Protein AF-A0A938C433-F1 (afdb_monomer)

Radius of gyration: 13.19 Å; Cα contacts (8 Å, |Δi|>4): 42; chains: 1; bounding box: 27×27×36 Å

pLDDT: mean 79.05, std 12.85, range [41.44, 92.19]

Mean predicted aligned error: 7.12 Å

Solvent-accessible surface area (backbone atoms only — not comparable to full-atom values): 4073 Å² total; per-residue (Å²): 124,55,72,67,30,50,54,47,35,51,53,52,52,48,63,68,42,52,74,58,71,74,49,64,84,86,50,86,59,50,70,56,52,46,48,53,61,23,72,41,82,46,91,40,56,80,53,92,54,40,59,54,60,54,74,80,65,58,72,80,67,86,86,68,136

Foldseek 3Di:
DDPVLVVVQVVVLCVLQVVVVPDDPPPPCSLVVLVVQQPAFCDRRPDPDRGDDSVSNPDPDDPDD

Structure (mmCIF, N/CA/C/O backbone):
data_AF-A0A938C433-F1
#
_entry.id   AF-A0A938C433-F1
#
loop_
_atom_site.group_PDB
_atom_site.id
_atom_site.type_symbol
_atom_site.label_atom_id
_atom_site.label_alt_id
_atom_site.label_comp_id
_atom_site.label_asym_id
_atom_site.label_entity_id
_atom_site.label_seq_id
_atom_site.pdbx_PDB_ins_code
_atom_site.Cartn_x
_atom_site.Cartn_y
_atom_site.Cartn_z
_atom_site.occupancy
_atom_site.B_iso_or_equiv
_atom_site.auth_seq_id
_atom_site.auth_comp_id
_atom_site.auth_asym_id
_atom_site.auth_atom_id
_atom_site.pdbx_PDB_model_num
ATOM 1 N N . MET A 1 1 ? 15.503 7.205 -10.966 1.00 71.75 1 MET A N 1
ATOM 2 C CA . MET A 1 1 ? 14.032 7.323 -10.951 1.00 71.75 1 MET A CA 1
ATOM 3 C C . MET A 1 1 ? 13.651 8.480 -11.853 1.00 71.75 1 MET A C 1
ATOM 5 O O . MET A 1 1 ? 14.126 9.590 -11.616 1.00 71.75 1 MET A O 1
ATOM 9 N N . ASN A 1 2 ? 12.921 8.205 -12.931 1.00 88.38 2 ASN A N 1
ATOM 10 C CA . ASN A 1 2 ? 12.527 9.220 -13.914 1.00 88.38 2 ASN A CA 1
ATOM 11 C C . ASN A 1 2 ? 11.221 9.934 -13.477 1.00 88.38 2 ASN A C 1
ATOM 13 O O . ASN A 1 2 ? 10.660 9.623 -12.427 1.00 88.38 2 ASN A O 1
ATOM 17 N N . GLU A 1 3 ? 10.752 10.926 -14.241 1.00 88.25 3 GLU A N 1
ATOM 18 C CA . GLU A 1 3 ? 9.513 11.659 -13.913 1.00 88.25 3 GLU A CA 1
ATOM 19 C C . GLU A 1 3 ? 8.267 10.763 -13.941 1.00 88.25 3 GLU A C 1
ATOM 21 O O . GLU A 1 3 ? 7.392 10.897 -13.090 1.00 88.25 3 GLU A O 1
ATOM 26 N N . GLN A 1 4 ? 8.215 9.798 -14.857 1.00 88.44 4 GLN A N 1
ATOM 27 C CA . GLN A 1 4 ? 7.102 8.853 -14.961 1.00 88.44 4 GLN A CA 1
ATOM 28 C C . GLN A 1 4 ? 7.033 7.941 -13.727 1.00 88.44 4 GLN A C 1
ATOM 30 O O . GLN A 1 4 ? 5.959 7.749 -13.163 1.00 88.44 4 GLN A O 1
ATOM 35 N N . ASP A 1 5 ? 8.180 7.463 -13.239 1.00 87.81 5 ASP A N 1
ATOM 36 C CA . ASP A 1 5 ? 8.296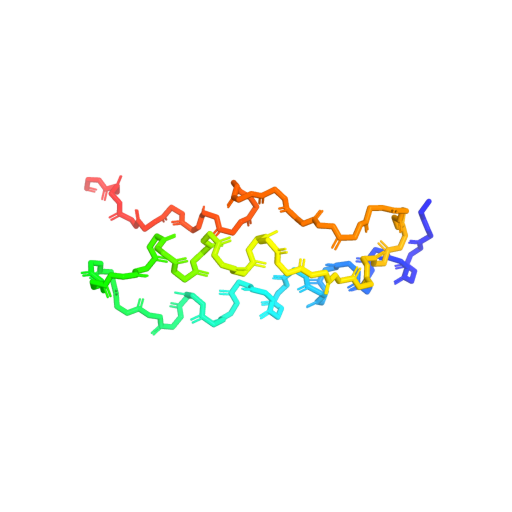 6.684 -12.007 1.00 87.81 5 ASP A CA 1
ATOM 37 C C . ASP A 1 5 ? 7.864 7.512 -10.792 1.00 87.81 5 ASP A C 1
ATOM 39 O O . ASP A 1 5 ? 7.218 6.985 -9.890 1.00 87.81 5 ASP A O 1
ATOM 43 N N . ARG A 1 6 ? 8.194 8.814 -10.755 1.00 87.75 6 ARG A N 1
ATOM 44 C CA . ARG A 1 6 ? 7.766 9.719 -9.674 1.00 87.75 6 ARG A CA 1
ATOM 45 C C . ARG A 1 6 ? 6.251 9.882 -9.642 1.00 87.75 6 ARG A C 1
ATOM 47 O O . ARG A 1 6 ? 5.659 9.767 -8.570 1.00 87.75 6 ARG A O 1
ATOM 54 N N . GLN A 1 7 ? 5.631 10.112 -10.796 1.00 91.88 7 GLN A N 1
ATOM 55 C CA . GLN A 1 7 ? 4.177 10.245 -10.909 1.00 91.88 7 GLN A CA 1
ATOM 56 C C . GLN A 1 7 ? 3.469 8.931 -10.565 1.00 91.88 7 GLN A C 1
ATOM 58 O O . GLN A 1 7 ? 2.530 8.923 -9.768 1.00 91.88 7 GLN A O 1
ATOM 63 N N . ALA A 1 8 ? 3.967 7.807 -11.084 1.00 91.50 8 ALA A N 1
ATOM 64 C CA . ALA A 1 8 ? 3.448 6.482 -10.768 1.00 91.50 8 ALA A CA 1
ATOM 65 C C . ALA A 1 8 ? 3.584 6.158 -9.272 1.00 91.50 8 ALA A C 1
ATOM 67 O O . ALA A 1 8 ? 2.643 5.652 -8.663 1.00 91.50 8 ALA A O 1
ATOM 68 N N . LEU A 1 9 ? 4.717 6.499 -8.651 1.00 88.88 9 LEU A N 1
ATOM 69 C CA . LEU A 1 9 ? 4.930 6.313 -7.217 1.00 88.88 9 LEU A CA 1
ATOM 70 C C . LEU A 1 9 ? 3.988 7.186 -6.376 1.00 88.88 9 LEU A C 1
ATOM 72 O O . LEU A 1 9 ? 3.489 6.726 -5.349 1.00 88.88 9 LEU A O 1
ATOM 76 N N . ALA A 1 10 ? 3.730 8.428 -6.793 1.00 89.88 10 ALA A N 1
ATOM 77 C CA . ALA A 1 10 ? 2.787 9.315 -6.114 1.00 89.88 10 ALA A CA 1
ATOM 78 C C . ALA A 1 10 ? 1.356 8.758 -6.161 1.00 89.88 10 ALA A C 1
ATOM 80 O O . ALA A 1 10 ? 0.700 8.676 -5.123 1.00 89.88 10 ALA A O 1
ATOM 81 N N . LEU A 1 11 ? 0.908 8.297 -7.334 1.00 92.19 11 LEU A N 1
ATOM 82 C CA . LEU A 1 11 ? -0.400 7.655 -7.505 1.00 92.19 11 LEU A CA 1
ATOM 83 C C . LEU A 1 11 ? -0.511 6.354 -6.702 1.00 92.19 11 LEU A C 1
ATOM 85 O O . LEU A 1 11 ? -1.513 6.133 -6.024 1.00 92.19 11 LEU A O 1
ATOM 89 N N . PHE A 1 12 ? 0.536 5.526 -6.720 1.00 90.75 12 PHE A N 1
ATOM 90 C CA . PHE A 1 12 ? 0.616 4.302 -5.926 1.00 90.75 12 PHE A CA 1
ATOM 91 C C . PHE A 1 12 ? 0.444 4.585 -4.426 1.00 90.75 12 PHE A C 1
ATOM 93 O O . PHE A 1 12 ? -0.392 3.968 -3.769 1.00 90.75 12 PHE A O 1
ATOM 100 N N . ARG A 1 13 ? 1.181 5.565 -3.884 1.00 86.75 13 ARG A N 1
ATOM 101 C CA . ARG A 1 13 ? 1.071 5.969 -2.471 1.00 86.75 13 ARG A CA 1
ATOM 102 C C . ARG A 1 13 ? -0.300 6.548 -2.139 1.00 86.75 13 ARG A C 1
ATOM 104 O O . ARG A 1 13 ? -0.845 6.229 -1.088 1.00 86.75 13 ARG A O 1
ATOM 111 N N . TYR A 1 14 ? -0.860 7.366 -3.029 1.00 87.88 14 TYR A N 1
ATOM 112 C CA . TYR A 1 14 ? -2.195 7.927 -2.842 1.00 87.88 14 TYR A CA 1
ATOM 113 C C . TYR A 1 14 ? -3.251 6.823 -2.741 1.00 87.88 14 TYR A C 1
ATOM 115 O O . TYR A 1 14 ? -4.024 6.814 -1.788 1.00 87.88 14 TYR A O 1
ATOM 123 N N . GLY A 1 15 ? -3.229 5.845 -3.654 1.00 86.94 15 GLY A N 1
ATOM 124 C CA . GLY A 1 15 ? -4.143 4.701 -3.615 1.00 86.94 15 GLY A CA 1
ATOM 125 C C . GLY A 1 15 ? -4.008 3.861 -2.342 1.00 86.94 15 GLY A C 1
ATOM 126 O O . GLY A 1 15 ? -5.014 3.436 -1.781 1.00 86.94 15 GLY A O 1
ATOM 127 N N . LEU A 1 16 ? -2.780 3.673 -1.847 1.00 85.88 16 LEU A N 1
ATOM 128 C CA . LEU A 1 16 ? -2.524 2.950 -0.599 1.00 85.88 16 LEU A CA 1
ATOM 129 C C . LEU A 1 16 ? -3.055 3.664 0.646 1.00 85.88 16 LEU A C 1
ATOM 131 O O . LEU A 1 16 ? -3.484 2.997 1.577 1.00 85.88 16 LEU A O 1
ATOM 135 N N . ILE A 1 17 ? -2.995 4.995 0.693 1.00 82.12 17 ILE A N 1
ATOM 136 C CA . ILE A 1 17 ? -3.362 5.770 1.888 1.00 82.12 17 ILE A CA 1
ATOM 137 C C . ILE A 1 17 ? -4.842 6.184 1.858 1.00 82.12 17 ILE A C 1
ATOM 139 O O . ILE A 1 17 ? -5.465 6.310 2.912 1.00 82.12 17 ILE A O 1
ATOM 143 N N . ALA A 1 18 ? -5.439 6.348 0.672 1.00 84.06 18 ALA A N 1
ATOM 144 C CA . ALA A 1 18 ? -6.825 6.793 0.505 1.00 84.06 18 ALA A CA 1
ATOM 145 C C . ALA A 1 18 ? -7.844 5.896 1.229 1.00 84.06 18 ALA A C 1
ATOM 147 O O . ALA A 1 18 ? -8.800 6.403 1.815 1.00 84.06 18 ALA A O 1
ATOM 148 N N . GLU A 1 19 ? -7.613 4.582 1.257 1.00 75.94 19 GLU A N 1
ATOM 149 C CA . GLU A 1 19 ? -8.475 3.636 1.978 1.00 75.94 19 GLU A CA 1
ATOM 150 C C . GLU A 1 19 ? -8.441 3.816 3.504 1.00 75.94 19 GLU A C 1
ATOM 152 O O . GLU A 1 19 ? -9.397 3.449 4.183 1.00 75.94 19 GLU A O 1
ATOM 157 N N . PHE A 1 20 ? -7.364 4.393 4.046 1.00 76.56 20 PHE A N 1
ATOM 158 C CA . PHE A 1 20 ? -7.202 4.636 5.479 1.00 76.56 20 PHE A CA 1
ATOM 159 C C . PHE A 1 20 ? -7.631 6.044 5.886 1.00 76.56 20 PHE A C 1
ATOM 161 O O . PHE A 1 20 ? -8.138 6.223 6.988 1.00 76.56 20 PHE A O 1
ATOM 168 N N . VAL A 1 21 ? -7.486 7.033 4.999 1.00 76.25 21 VAL A N 1
ATOM 169 C CA . VAL A 1 21 ? -7.915 8.424 5.245 1.00 76.25 21 VAL A CA 1
ATOM 170 C C . VAL A 1 21 ? -9.431 8.532 5.415 1.00 76.25 21 VAL A C 1
ATOM 172 O O . VAL A 1 21 ? -9.903 9.379 6.166 1.00 76.25 21 VAL A O 1
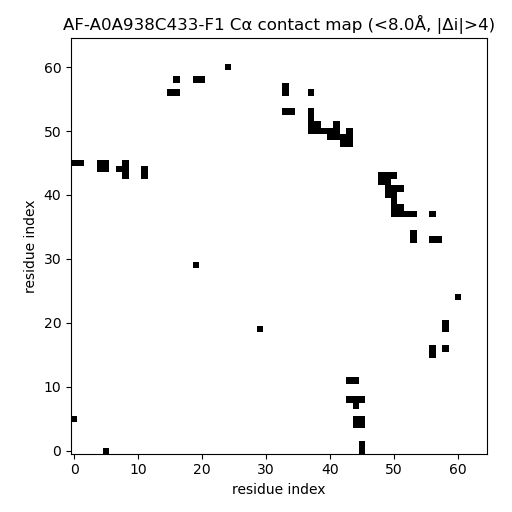ATOM 175 N N . GLN A 1 22 ? -10.201 7.668 4.750 1.00 74.56 22 GLN A N 1
ATOM 176 C CA . GLN A 1 22 ? -11.661 7.647 4.886 1.00 74.56 22 GLN A CA 1
ATOM 177 C C . GLN A 1 22 ? -12.156 6.897 6.133 1.00 74.56 22 GLN A C 1
ATOM 179 O O . GLN A 1 22 ? -13.355 6.912 6.414 1.00 74.56 22 GLN A O 1
ATOM 184 N N . LEU A 1 23 ? -11.272 6.234 6.888 1.00 70.06 23 LEU A N 1
ATOM 185 C CA . LEU A 1 23 ? -11.673 5.523 8.097 1.00 70.06 23 LEU A CA 1
ATOM 186 C C . LEU A 1 23 ? -11.796 6.496 9.278 1.00 70.06 23 LEU A C 1
ATOM 188 O O . LEU A 1 23 ? -10.890 7.298 9.508 1.00 70.06 23 LEU A O 1
ATOM 192 N N . PRO A 1 24 ? -12.871 6.400 10.082 1.00 69.44 24 PRO A N 1
ATOM 193 C CA . PRO A 1 24 ? -12.985 7.169 11.314 1.00 69.44 24 PRO A CA 1
ATOM 194 C C . PRO A 1 24 ? -11.789 6.914 12.237 1.00 69.44 24 PRO A C 1
ATOM 196 O O . PRO A 1 24 ? -11.380 5.759 12.429 1.00 69.44 24 PRO A O 1
ATOM 199 N N . ALA A 1 25 ? -11.256 7.975 12.845 1.00 67.62 25 ALA A N 1
ATOM 200 C CA . ALA A 1 25 ? -10.237 7.855 13.883 1.00 67.62 25 ALA A CA 1
ATOM 201 C C . ALA A 1 25 ? -10.730 6.918 15.003 1.00 67.62 25 ALA A C 1
ATOM 203 O O . ALA A 1 25 ? -11.902 6.935 15.378 1.00 67.62 25 ALA A O 1
ATOM 204 N N . GLY A 1 26 ? -9.852 6.043 15.498 1.00 65.81 26 GLY A N 1
ATOM 205 C CA . GLY A 1 26 ? -10.223 5.042 16.505 1.00 65.81 26 GLY A CA 1
ATOM 206 C C . GLY A 1 26 ? -10.974 3.819 15.961 1.00 65.81 26 GLY A C 1
ATOM 207 O O . GLY A 1 26 ? -11.433 2.991 16.750 1.00 65.81 26 GLY A O 1
ATOM 208 N N . SER A 1 27 ? -11.074 3.650 14.634 1.00 68.56 27 SER A N 1
ATOM 209 C CA . SER A 1 27 ? -11.615 2.424 14.030 1.00 68.56 27 SER A CA 1
ATOM 210 C C . SER A 1 27 ? -10.861 1.189 14.533 1.00 68.56 27 SER A C 1
ATOM 212 O O . SER A 1 27 ? -9.677 0.983 14.245 1.00 68.56 27 SER A O 1
ATOM 214 N N . ARG A 1 28 ? -11.559 0.336 15.291 1.00 70.38 28 ARG A N 1
ATOM 215 C CA . ARG A 1 28 ? -11.008 -0.918 15.816 1.00 70.38 28 ARG A CA 1
ATOM 216 C C . ARG A 1 28 ? -10.477 -1.768 14.655 1.00 70.38 28 ARG A C 1
ATOM 218 O O . ARG A 1 28 ? -11.189 -2.025 13.690 1.00 70.38 28 ARG A O 1
ATOM 225 N N . GLY A 1 29 ? -9.223 -2.206 14.759 1.00 75.50 29 GLY A N 1
ATOM 226 C CA . GLY A 1 29 ? -8.566 -3.026 13.734 1.00 75.50 29 GLY A CA 1
ATOM 227 C C . GLY A 1 29 ? -7.797 -2.246 12.662 1.00 75.50 29 GLY A C 1
ATOM 228 O O . GLY A 1 29 ? -7.234 -2.880 11.773 1.00 75.50 29 GLY A O 1
ATOM 229 N N . LEU A 1 30 ? -7.705 -0.912 12.753 1.00 78.38 30 LEU A N 1
ATOM 230 C CA . LEU A 1 30 ? -6.902 -0.094 11.833 1.00 78.38 30 LEU A CA 1
ATOM 231 C C . LEU A 1 30 ? -5.443 -0.569 11.762 1.00 78.38 30 LEU A C 1
ATOM 233 O O . LEU A 1 30 ? -4.943 -0.841 10.678 1.00 78.38 30 LEU A O 1
ATOM 237 N N . TYR A 1 31 ? -4.789 -0.770 12.909 1.00 77.00 31 TYR A N 1
ATOM 238 C CA . TYR A 1 31 ? -3.407 -1.265 12.960 1.00 77.00 31 TYR A CA 1
ATOM 239 C C . TYR A 1 31 ? -3.225 -2.657 12.345 1.00 77.00 31 TYR A C 1
ATOM 241 O O . TYR A 1 31 ? -2.214 -2.904 11.692 1.00 77.00 31 TYR A O 1
ATOM 249 N N . ALA A 1 32 ? -4.194 -3.561 12.522 1.00 82.69 32 ALA A N 1
ATOM 250 C CA . ALA A 1 32 ? -4.146 -4.884 11.903 1.00 82.69 32 ALA A CA 1
ATOM 251 C C . ALA A 1 32 ? -4.242 -4.768 10.375 1.00 82.69 32 ALA A C 1
ATOM 253 O O . ALA A 1 32 ? -3.396 -5.305 9.670 1.00 82.69 32 ALA A O 1
ATOM 254 N N . ARG A 1 33 ? -5.181 -3.956 9.871 1.00 82.75 33 ARG A N 1
ATOM 255 C CA . ARG A 1 33 ? -5.327 -3.695 8.431 1.00 82.75 33 ARG A CA 1
ATOM 256 C C . ARG A 1 33 ? -4.092 -3.027 7.828 1.00 82.75 33 ARG A C 1
ATOM 258 O O . ARG A 1 33 ? -3.657 -3.440 6.761 1.00 82.75 33 ARG A O 1
ATOM 265 N N . LEU A 1 34 ? -3.504 -2.045 8.514 1.00 82.62 34 LEU A N 1
ATOM 266 C CA . LEU A 1 34 ? -2.249 -1.405 8.101 1.00 82.62 34 LEU A CA 1
ATOM 267 C C . LEU A 1 34 ? -1.111 -2.428 8.012 1.00 82.62 34 LEU A C 1
ATOM 269 O O . LEU A 1 34 ? -0.355 -2.440 7.042 1.00 82.62 34 LEU A O 1
ATOM 273 N N . ARG A 1 35 ? -1.008 -3.324 9.000 1.00 83.62 35 ARG A N 1
ATOM 274 C CA . ARG A 1 35 ? 0.002 -4.386 9.020 1.00 83.62 35 ARG A CA 1
ATOM 275 C C . ARG A 1 35 ? -0.206 -5.397 7.896 1.00 83.62 35 ARG A C 1
ATOM 277 O O . ARG A 1 35 ? 0.767 -5.760 7.238 1.00 83.62 35 ARG A O 1
ATOM 284 N N . ASP A 1 36 ? -1.434 -5.840 7.661 1.00 86.94 36 ASP A N 1
ATOM 285 C CA . ASP A 1 36 ? -1.751 -6.781 6.582 1.00 86.94 36 ASP A CA 1
ATOM 286 C C . ASP A 1 36 ? -1.436 -6.156 5.220 1.00 86.94 36 ASP A C 1
ATOM 288 O O . ASP A 1 36 ? -0.763 -6.761 4.386 1.00 86.94 36 ASP A O 1
ATOM 292 N N . LYS A 1 37 ? -1.820 -4.888 5.038 1.00 85.81 37 LYS A N 1
ATOM 293 C CA . LYS A 1 37 ? -1.533 -4.111 3.833 1.00 85.81 37 LYS A CA 1
ATOM 294 C C . LYS A 1 37 ? -0.032 -3.934 3.612 1.00 85.81 37 LYS A C 1
ATOM 296 O O . LYS A 1 37 ? 0.418 -4.059 2.480 1.00 85.81 37 LYS A O 1
ATOM 301 N N . ALA A 1 38 ? 0.753 -3.700 4.662 1.00 87.31 38 ALA A N 1
ATOM 302 C CA . ALA A 1 38 ? 2.208 -3.587 4.554 1.00 87.31 38 ALA A CA 1
ATOM 303 C C . ALA A 1 38 ? 2.906 -4.914 4.194 1.00 87.31 38 ALA A C 1
ATOM 305 O O . ALA A 1 38 ? 3.968 -4.903 3.574 1.00 87.31 38 ALA A O 1
ATOM 306 N N . ASN A 1 39 ? 2.313 -6.055 4.564 1.00 87.44 39 ASN A N 1
ATOM 307 C CA . ASN A 1 39 ? 2.864 -7.384 4.279 1.00 87.44 39 ASN A CA 1
ATOM 308 C C . ASN A 1 39 ? 2.479 -7.944 2.905 1.00 87.44 39 ASN A C 1
ATOM 310 O O . ASN A 1 39 ? 3.067 -8.942 2.487 1.00 87.44 39 ASN A O 1
ATOM 314 N N . ALA A 1 40 ? 1.521 -7.328 2.213 1.00 88.88 40 ALA A N 1
ATOM 315 C CA . ALA A 1 40 ? 1.178 -7.703 0.850 1.00 88.88 40 ALA A CA 1
ATOM 316 C C . ALA A 1 40 ? 2.319 -7.377 -0.128 1.00 88.88 40 ALA A C 1
ATOM 318 O O . ALA A 1 40 ? 3.096 -6.440 0.080 1.00 88.88 40 ALA A O 1
ATOM 319 N N . ASP A 1 41 ? 2.398 -8.153 -1.207 1.00 91.94 41 ASP A N 1
ATOM 320 C CA . ASP A 1 41 ? 3.353 -7.909 -2.282 1.00 91.94 41 ASP A CA 1
ATOM 321 C C . ASP A 1 41 ? 2.762 -6.935 -3.315 1.00 91.94 41 ASP A C 1
ATOM 323 O O . ASP A 1 41 ? 1.614 -7.054 -3.746 1.00 91.94 41 ASP A O 1
ATOM 327 N N . TYR A 1 42 ? 3.578 -5.969 -3.725 1.00 90.25 42 TYR A N 1
ATOM 328 C CA . TYR A 1 42 ? 3.253 -4.894 -4.650 1.00 90.25 42 TYR A CA 1
ATOM 329 C C . TYR A 1 42 ? 4.294 -4.797 -5.756 1.00 90.25 42 TYR A C 1
ATOM 331 O O . TYR A 1 42 ? 5.483 -5.046 -5.555 1.00 90.25 42 TYR A O 1
ATOM 339 N N . VAL A 1 43 ? 3.852 -4.310 -6.911 1.00 91.06 43 VAL A N 1
ATOM 340 C CA . VAL A 1 43 ? 4.754 -3.765 -7.924 1.00 91.06 43 VAL A CA 1
ATOM 341 C C . VAL A 1 43 ? 4.968 -2.292 -7.588 1.00 91.06 43 VAL A C 1
ATOM 343 O O . VAL A 1 43 ? 4.110 -1.458 -7.868 1.00 91.06 43 VAL A O 1
ATOM 346 N N . ILE A 1 44 ? 6.085 -1.978 -6.928 1.00 89.88 44 ILE A N 1
ATOM 347 C CA . ILE A 1 44 ? 6.407 -0.609 -6.512 1.00 89.88 44 ILE A CA 1
ATOM 348 C C . ILE A 1 44 ? 7.109 0.114 -7.674 1.00 89.88 44 ILE A C 1
ATOM 350 O O . ILE A 1 44 ? 8.205 -0.298 -8.065 1.00 89.88 44 ILE A O 1
ATOM 354 N N . PRO A 1 45 ? 6.537 1.207 -8.215 1.00 89.88 45 PRO A N 1
ATOM 355 C CA . PRO A 1 45 ? 7.151 1.934 -9.322 1.00 89.88 45 PRO A CA 1
ATOM 356 C C . PRO A 1 45 ? 8.561 2.425 -8.979 1.00 89.88 45 PRO A C 1
ATOM 358 O O . PRO A 1 45 ? 8.788 2.999 -7.911 1.00 89.88 45 PRO A O 1
ATOM 361 N N . GLY A 1 46 ? 9.513 2.189 -9.883 1.00 87.94 46 GLY A N 1
ATOM 362 C CA . GLY A 1 46 ? 10.902 2.626 -9.724 1.00 87.94 46 GLY A CA 1
ATOM 363 C C . GLY A 1 46 ? 11.685 1.936 -8.596 1.00 87.94 46 GLY A C 1
ATOM 364 O O . GLY A 1 46 ? 12.740 2.439 -8.210 1.00 87.94 46 GLY A O 1
ATOM 365 N N . SER A 1 47 ? 11.198 0.813 -8.054 1.00 86.38 47 SER A N 1
ATOM 366 C CA . SER A 1 47 ? 11.829 0.078 -6.950 1.00 86.38 47 SER A CA 1
ATOM 367 C C . SER A 1 47 ? 11.885 -1.425 -7.224 1.00 86.38 47 SER A C 1
ATOM 369 O O . SER A 1 47 ? 11.004 -1.990 -7.861 1.00 86.38 47 SER A O 1
ATOM 371 N N . THR A 1 48 ? 12.912 -2.092 -6.696 1.00 88.56 48 THR A N 1
ATOM 372 C CA . THR A 1 48 ? 13.011 -3.563 -6.677 1.00 88.56 48 THR A CA 1
ATOM 373 C C . THR A 1 48 ? 12.347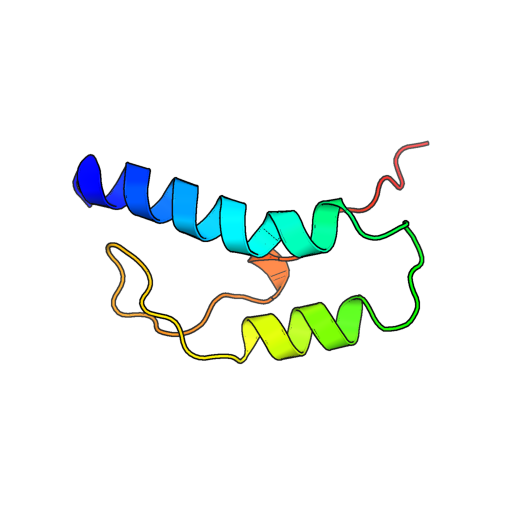 -4.185 -5.447 1.00 88.56 48 THR A C 1
ATOM 375 O O . THR A 1 48 ? 12.238 -5.4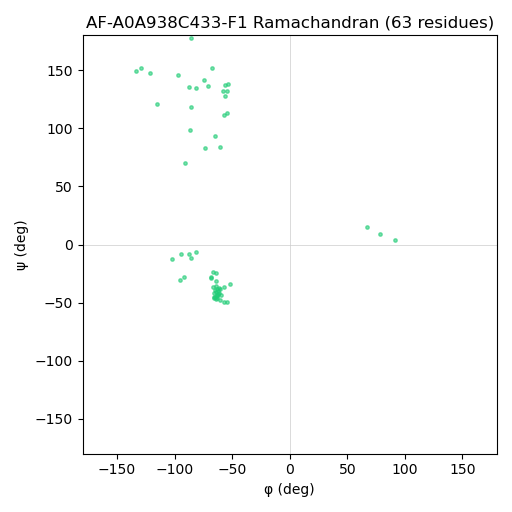05 -5.348 1.00 88.56 48 THR A O 1
ATOM 378 N N . ARG A 1 49 ? 11.915 -3.361 -4.485 1.00 88.00 49 ARG A N 1
ATOM 379 C CA . ARG A 1 49 ? 11.184 -3.824 -3.303 1.00 88.00 49 ARG A CA 1
ATOM 380 C C . ARG A 1 49 ? 9.757 -4.192 -3.688 1.00 88.00 49 ARG A C 1
ATOM 382 O O . ARG A 1 49 ? 9.116 -3.461 -4.435 1.00 88.00 49 ARG A O 1
ATOM 389 N N . THR A 1 50 ? 9.250 -5.264 -3.090 1.00 89.06 50 THR A N 1
ATOM 390 C CA . THR A 1 50 ? 7.860 -5.706 -3.260 1.00 89.06 50 THR A CA 1
ATOM 391 C C . THR A 1 50 ? 6.976 -5.347 -2.073 1.00 89.06 50 THR A C 1
ATOM 393 O O . THR A 1 50 ? 5.762 -5.422 -2.173 1.00 89.06 50 THR A O 1
ATOM 396 N N . ARG A 1 51 ? 7.558 -4.924 -0.946 1.00 87.81 51 ARG A N 1
ATOM 397 C CA . ARG A 1 51 ? 6.814 -4.589 0.273 1.00 87.81 51 ARG A CA 1
ATOM 398 C C . ARG A 1 51 ? 7.051 -3.153 0.695 1.00 87.81 51 ARG A C 1
ATOM 400 O O . ARG A 1 51 ? 8.139 -2.601 0.499 1.00 87.81 51 ARG A O 1
ATOM 407 N N . ILE A 1 52 ? 6.022 -2.568 1.293 1.00 84.94 52 ILE A N 1
ATOM 408 C CA . ILE A 1 52 ? 6.065 -1.231 1.880 1.00 84.94 52 ILE A CA 1
ATOM 409 C C . ILE A 1 52 ? 6.322 -1.339 3.380 1.00 84.94 52 ILE A C 1
ATOM 411 O O . ILE A 1 52 ? 5.877 -2.277 4.037 1.00 84.94 52 ILE A O 1
ATOM 415 N N . ALA A 1 53 ? 7.056 -0.375 3.923 1.00 82.56 53 ALA A N 1
ATOM 416 C CA . ALA A 1 53 ? 7.280 -0.315 5.357 1.00 82.56 53 ALA A CA 1
ATOM 417 C C . ALA A 1 53 ? 5.959 0.088 6.053 1.00 82.56 53 ALA A C 1
ATOM 419 O O . ALA A 1 53 ? 5.288 0.993 5.543 1.00 82.56 53 ALA A O 1
ATOM 420 N N . PRO A 1 54 ? 5.560 -0.543 7.173 1.00 75.12 54 PRO A N 1
ATOM 421 C CA . PRO A 1 54 ? 4.318 -0.215 7.881 1.00 75.12 54 PRO A CA 1
ATOM 422 C C . PRO A 1 54 ? 4.174 1.277 8.210 1.00 75.12 54 PRO A C 1
ATOM 424 O O . PRO A 1 54 ? 3.081 1.833 8.135 1.00 75.12 54 PRO A O 1
ATOM 427 N N . GLU A 1 55 ? 5.293 1.943 8.487 1.00 74.19 55 GLU A N 1
ATOM 428 C CA . GLU A 1 55 ? 5.391 3.370 8.797 1.00 74.19 55 GLU A CA 1
ATOM 429 C C . GLU A 1 55 ? 4.960 4.250 7.612 1.00 74.19 55 GLU A C 1
ATOM 431 O O . GLU A 1 55 ? 4.497 5.368 7.805 1.00 74.19 55 GLU A O 1
ATOM 436 N N . THR A 1 56 ? 5.043 3.739 6.375 1.00 74.19 56 THR A N 1
ATOM 437 C CA . THR A 1 56 ? 4.579 4.445 5.162 1.00 74.19 56 THR A CA 1
ATOM 438 C C . THR A 1 56 ? 3.059 4.588 5.131 1.00 74.19 56 THR A C 1
ATOM 440 O O . THR A 1 56 ? 2.540 5.526 4.531 1.00 74.19 56 THR A O 1
ATOM 443 N N . LEU A 1 57 ? 2.344 3.654 5.761 1.00 71.25 57 LEU A N 1
ATOM 444 C 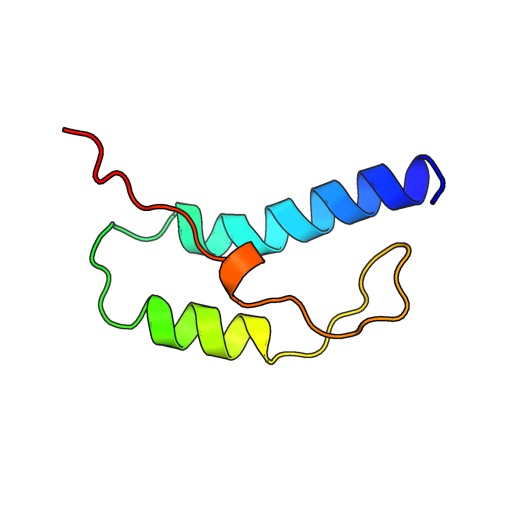CA . LEU A 1 57 ? 0.886 3.665 5.841 1.00 71.25 57 LEU A CA 1
ATOM 445 C C . LEU A 1 57 ? 0.372 4.332 7.118 1.00 71.25 57 LEU A C 1
ATOM 447 O O . LEU A 1 57 ? -0.835 4.513 7.264 1.00 71.25 57 LEU 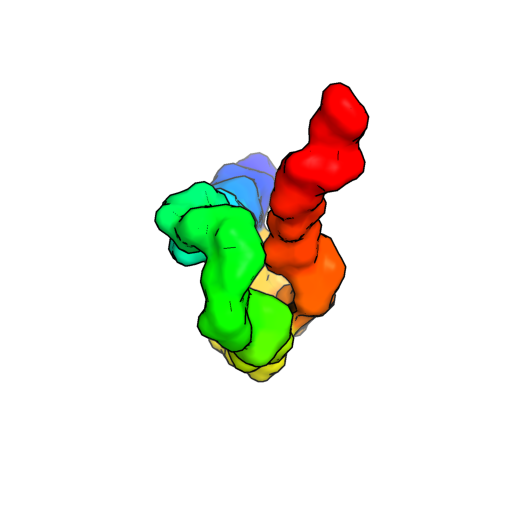A O 1
ATOM 451 N N . GLN A 1 58 ? 1.257 4.667 8.059 1.00 66.25 58 GLN A N 1
ATOM 452 C CA . GLN A 1 58 ? 0.868 5.222 9.345 1.00 66.25 58 GLN A CA 1
ATOM 453 C C . GLN A 1 58 ? 0.412 6.673 9.171 1.00 66.25 58 GLN A C 1
ATOM 455 O O . GLN A 1 58 ? 1.156 7.625 9.399 1.00 66.25 58 GLN A O 1
ATOM 460 N N . VAL A 1 59 ? -0.850 6.840 8.784 1.00 57.66 59 VAL A N 1
ATOM 461 C CA . VAL A 1 59 ? -1.571 8.105 8.908 1.00 57.66 59 VAL A CA 1
ATOM 462 C C . VAL A 1 59 ? -1.521 8.481 10.384 1.00 57.66 59 VAL A C 1
ATOM 464 O O . VAL A 1 59 ? -2.078 7.773 11.223 1.00 57.66 59 VAL A O 1
ATOM 467 N N . HIS A 1 60 ? -0.795 9.545 10.724 1.00 56.19 60 HIS A N 1
ATOM 468 C CA . HIS A 1 60 ? -0.897 10.146 12.047 1.00 56.19 60 HIS A CA 1
ATOM 469 C C . HIS A 1 60 ? -2.323 10.691 12.151 1.00 56.19 60 HIS A C 1
ATOM 471 O O . HIS A 1 60 ? -2.629 11.768 11.644 1.00 56.19 60 HIS A O 1
ATOM 477 N N . GLY A 1 61 ? -3.225 9.877 12.706 1.00 49.66 61 GLY A N 1
ATOM 478 C CA . GLY A 1 61 ? -4.529 10.344 13.150 1.00 49.66 61 GLY A CA 1
ATOM 479 C C . GLY A 1 61 ? -4.287 11.509 14.099 1.00 49.66 61 GLY A C 1
ATOM 480 O O . GLY A 1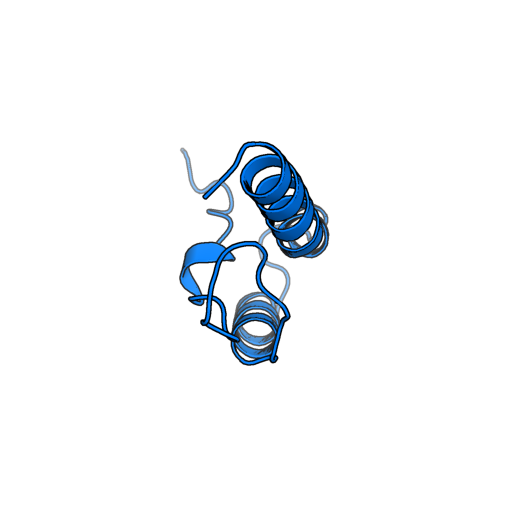 61 ? -3.388 11.427 14.931 1.00 49.66 61 GLY A O 1
ATOM 481 N N . GLY A 1 62 ? -5.008 12.607 13.886 1.00 50.09 62 GLY A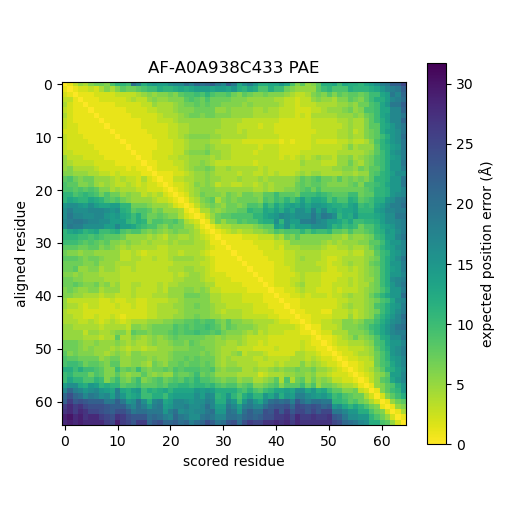 N 1
ATOM 482 C CA . GLY A 1 62 ? -4.795 13.874 14.572 1.00 50.09 62 GLY A CA 1
ATOM 483 C C . GLY A 1 62 ? -4.962 13.787 16.086 1.00 50.09 62 GLY A C 1
ATOM 484 O O . GLY A 1 62 ? -6.00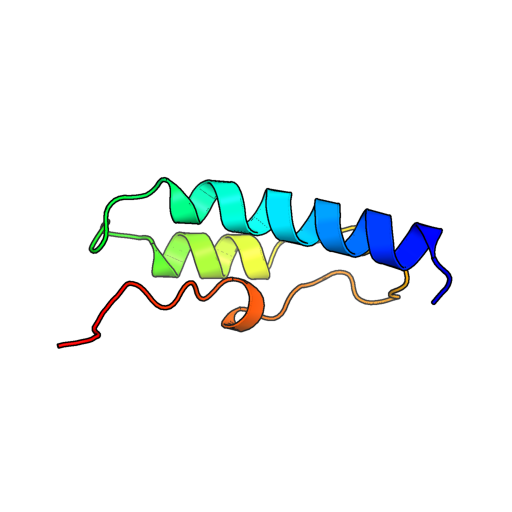4 14.165 16.602 1.00 50.09 62 GLY A O 1
ATOM 485 N N . ASP A 1 63 ? -3.902 13.381 16.774 1.00 46.97 63 ASP A N 1
ATOM 486 C CA . ASP A 1 63 ? -3.570 13.851 18.113 1.00 46.97 63 ASP A CA 1
ATOM 487 C C . ASP A 1 63 ? -2.653 15.074 17.953 1.00 46.97 63 ASP A C 1
ATOM 489 O O . ASP A 1 63 ? -1.448 15.035 18.197 1.00 46.97 63 ASP A O 1
ATOM 493 N N . SER A 1 64 ? -3.247 16.166 17.479 1.00 41.44 64 SER A N 1
ATOM 494 C CA . SER A 1 64 ? -2.763 17.516 17.748 1.00 41.44 64 SER A CA 1
ATOM 495 C C . SER A 1 64 ? -3.849 18.195 18.574 1.00 41.44 64 SER A C 1
ATOM 497 O O . SER A 1 64 ? -5.000 18.239 18.145 1.00 41.44 64 SER A O 1
ATOM 499 N N . LEU A 1 65 ? -3.432 18.621 19.766 1.00 41.50 65 LEU A N 1
ATOM 500 C CA . LEU A 1 65 ? -4.138 19.373 20.808 1.00 41.50 65 LEU A CA 1
ATOM 501 C C . LEU A 1 65 ? -5.188 20.376 20.306 1.00 41.50 65 LEU A C 1
ATOM 503 O O . LEU A 1 65 ? -4.906 21.073 19.304 1.00 41.50 65 LEU A O 1
#

Sequence (65 aa):
MNEQDRQALALFRYGLIAEFVQLPAGSRGLYARLRDKANADYVIPGSTRTRIAPETLQVHGGDSL

Secondary structure (DSSP, 8-state):
--HHHHHHHHHHHHHHHHHHHTSPTT-TTHHHHHHHHHHS----TT-S--S--GGGS--------